Protein AF-A0A923VPB0-F1 (afdb_monomer_lite)

Secondary structure (DSSP, 8-state):
--EEEEEES-HHHHHHHHHHHHHHGGGS-TT--PEEEEEE------TTGGGTS-HHHHHHHHHHHHTT-

Structure (mmCIF, N/CA/C/O backbone):
data_AF-A0A923VPB0-F1
#
_entry.id   AF-A0A923VPB0-F1
#
loop_
_atom_site.group_PDB
_atom_site.id
_atom_site.type_symbol
_atom_site.label_atom_id
_atom_site.label_alt_id
_atom_site.label_comp_id
_atom_site.label_asym_id
_atom_site.label_entity_id
_atom_site.label_seq_id
_atom_site.pdbx_PDB_ins_code
_atom_site.Cartn_x
_atom_site.Cartn_y
_atom_site.Cartn_z
_atom_site.occupancy
_atom_site.B_iso_or_equiv
_atom_site.auth_seq_id
_atom_site.auth_comp_id
_atom_site.auth_asym_id
_atom_site.auth_atom_id
_atom_site.pdbx_PDB_model_num
ATOM 1 N N . MET A 1 1 ? -4.920 -1.788 27.893 1.00 63.97 1 MET A N 1
ATOM 2 C CA . MET A 1 1 ? -4.035 -0.979 27.024 1.00 63.97 1 MET A CA 1
ATOM 3 C C . MET A 1 1 ? -3.880 -1.733 25.719 1.00 63.97 1 MET A C 1
ATOM 5 O O . MET A 1 1 ? -2.951 -2.519 25.542 1.00 63.97 1 MET A O 1
ATOM 9 N N . ASP A 1 2 ? -4.882 -1.580 24.866 1.00 69.81 2 ASP A N 1
ATOM 10 C CA . ASP A 1 2 ? -5.028 -2.363 23.646 1.00 69.81 2 ASP A CA 1
ATOM 11 C C . ASP A 1 2 ? -4.051 -1.893 22.576 1.00 69.81 2 ASP A C 1
ATOM 13 O O . ASP A 1 2 ? -3.814 -0.695 22.406 1.00 69.81 2 ASP A O 1
ATOM 17 N N . LYS A 1 3 ? -3.447 -2.855 21.876 1.00 79.50 3 LYS A N 1
ATOM 18 C CA . LYS A 1 3 ? -2.511 -2.608 20.779 1.00 79.50 3 LYS A CA 1
ATOM 19 C C . LYS A 1 3 ? -3.095 -3.173 19.498 1.00 79.50 3 LYS A C 1
ATOM 21 O O . LYS A 1 3 ? -3.361 -4.369 19.421 1.00 79.50 3 LYS A O 1
ATOM 26 N N . ILE A 1 4 ? -3.243 -2.320 18.493 1.00 82.94 4 ILE A N 1
ATOM 27 C CA . ILE A 1 4 ? -3.716 -2.703 17.165 1.00 82.94 4 ILE A CA 1
ATOM 28 C C . ILE A 1 4 ? -2.565 -2.498 16.187 1.00 82.94 4 ILE A C 1
ATOM 30 O O . ILE A 1 4 ? -2.053 -1.387 16.050 1.00 82.94 4 ILE A O 1
ATOM 34 N N . ILE A 1 5 ? -2.155 -3.576 15.517 1.00 85.94 5 ILE A N 1
ATOM 35 C CA . ILE A 1 5 ? -1.171 -3.526 14.434 1.00 85.94 5 ILE A CA 1
ATOM 36 C C . ILE A 1 5 ? -1.933 -3.597 13.114 1.00 85.94 5 ILE A C 1
ATOM 38 O O . ILE A 1 5 ? -2.662 -4.558 12.872 1.00 85.94 5 ILE A O 1
ATOM 42 N N . VAL A 1 6 ? -1.765 -2.586 12.266 1.00 85.44 6 VAL A N 1
ATOM 43 C CA . VAL A 1 6 ? -2.405 -2.506 10.951 1.00 85.44 6 VAL A CA 1
ATOM 44 C C . VAL A 1 6 ? -1.331 -2.569 9.881 1.00 85.44 6 VAL A C 1
ATOM 46 O O . VAL A 1 6 ? -0.461 -1.701 9.812 1.00 85.44 6 VAL A O 1
ATOM 49 N N . TYR A 1 7 ? -1.405 -3.592 9.038 1.00 86.50 7 TYR A N 1
ATOM 50 C CA . TYR A 1 7 ? -0.572 -3.693 7.847 1.00 86.50 7 TYR A CA 1
ATOM 51 C C . TYR A 1 7 ? -1.247 -2.938 6.705 1.00 86.50 7 TYR A C 1
ATOM 53 O O . TYR A 1 7 ? -2.405 -3.206 6.392 1.00 86.50 7 TYR A O 1
ATOM 61 N N . VAL A 1 8 ? -0.530 -1.986 6.113 1.00 86.75 8 VAL A N 1
ATOM 62 C CA . VAL A 1 8 ? -1.031 -1.113 5.048 1.00 86.75 8 VAL A CA 1
ATOM 63 C C . VAL A 1 8 ? -0.192 -1.320 3.795 1.00 86.75 8 VAL A C 1
ATOM 65 O O . VAL A 1 8 ? 1.013 -1.079 3.813 1.00 86.75 8 VAL A O 1
ATOM 68 N N . ASP A 1 9 ? -0.825 -1.755 2.712 1.00 85.69 9 ASP A N 1
ATOM 69 C CA . ASP A 1 9 ? -0.226 -1.863 1.377 1.00 85.69 9 ASP A CA 1
ATOM 70 C C . ASP A 1 9 ? -0.730 -0.774 0.410 1.00 85.69 9 ASP A C 1
ATOM 72 O O . ASP A 1 9 ? 0.019 -0.305 -0.450 1.00 85.69 9 ASP A O 1
ATOM 76 N N . ASP A 1 10 ? -1.975 -0.336 0.597 1.00 83.88 10 ASP A N 1
ATOM 77 C CA . ASP A 1 10 ? -2.636 0.741 -0.129 1.00 83.88 10 ASP A CA 1
ATOM 78 C C . ASP A 1 10 ? -3.221 1.778 0.844 1.00 83.88 10 ASP A C 1
ATOM 80 O O . ASP A 1 10 ? -4.055 1.467 1.700 1.00 83.88 10 ASP A O 1
ATOM 84 N N . ALA A 1 11 ? -2.776 3.031 0.709 1.00 81.62 11 ALA A N 1
ATOM 85 C CA . ALA A 1 11 ? -3.167 4.127 1.592 1.00 81.62 11 ALA A CA 1
ATOM 86 C C . ALA A 1 11 ? -4.658 4.483 1.4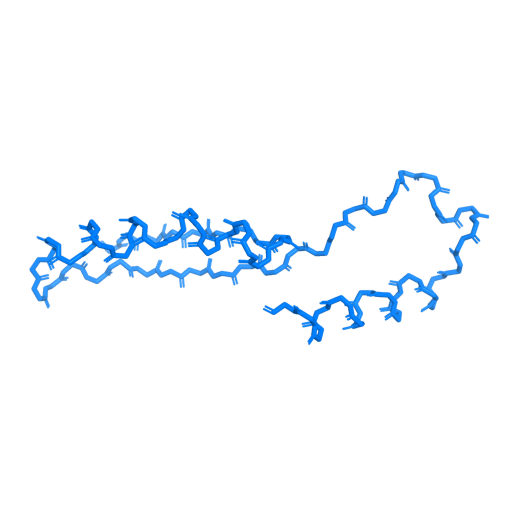78 1.00 81.62 11 ALA A C 1
ATOM 88 O O . ALA A 1 11 ? -5.316 4.733 2.490 1.00 81.62 11 ALA A O 1
ATOM 89 N N . ALA A 1 12 ? -5.207 4.490 0.259 1.00 84.06 12 ALA A N 1
ATOM 90 C CA . ALA A 1 12 ? -6.581 4.909 0.003 1.00 84.06 12 ALA A CA 1
ATOM 91 C C . ALA A 1 12 ? -7.579 3.883 0.550 1.00 84.06 12 ALA A C 1
ATOM 93 O O . ALA A 1 12 ? -8.550 4.246 1.220 1.00 84.06 12 ALA A O 1
ATOM 94 N N . TYR A 1 13 ? -7.305 2.600 0.321 1.00 84.81 13 TYR A N 1
ATOM 95 C CA . TYR A 1 13 ? -8.078 1.503 0.879 1.00 84.81 13 TYR A CA 1
ATOM 96 C C . TYR A 1 13 ? -7.962 1.482 2.405 1.00 84.81 13 TYR A C 1
ATOM 98 O O . TYR A 1 13 ? -8.975 1.503 3.105 1.00 84.81 13 TYR A O 1
ATOM 106 N N . ALA A 1 14 ? -6.745 1.556 2.953 1.00 86.12 14 ALA A N 1
ATOM 107 C CA . ALA A 1 14 ? -6.556 1.582 4.401 1.00 86.12 14 ALA A CA 1
ATOM 108 C C . ALA A 1 14 ? -7.269 2.768 5.062 1.00 86.12 14 ALA A C 1
ATOM 110 O O . ALA A 1 14 ? -7.871 2.600 6.120 1.00 86.12 14 ALA A O 1
ATOM 111 N N . GLN A 1 15 ? -7.287 3.947 4.437 1.00 84.94 15 GLN A N 1
ATOM 112 C CA . GLN A 1 15 ? -8.003 5.105 4.965 1.00 84.94 15 GLN A CA 1
ATOM 113 C C . GLN A 1 15 ? -9.512 4.844 5.086 1.00 84.94 15 GLN A C 1
ATOM 115 O O . GLN A 1 15 ? -10.095 5.176 6.118 1.00 84.94 15 GLN A O 1
ATOM 120 N N . GLN A 1 16 ? -10.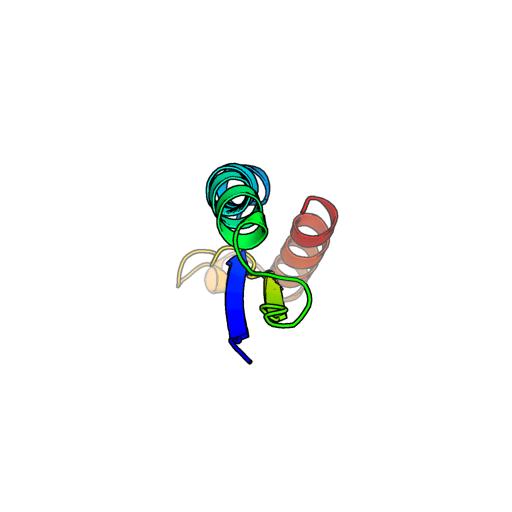141 4.198 4.099 1.00 85.56 16 GLN A N 1
ATOM 121 C CA . GLN A 1 16 ? -11.566 3.841 4.161 1.00 85.56 16 GLN A CA 1
ATOM 122 C C . GLN A 1 16 ? -11.880 2.892 5.325 1.00 85.56 16 GLN A C 1
ATOM 124 O O . GLN A 1 16 ? -12.923 3.026 5.962 1.00 85.56 16 GLN A O 1
ATOM 129 N N . HIS A 1 17 ? -10.961 1.979 5.646 1.00 82.81 17 HIS A N 1
ATOM 130 C CA . HIS A 1 17 ? -11.104 1.040 6.761 1.00 82.81 17 HIS A CA 1
ATOM 131 C C . HIS A 1 17 ? -10.765 1.654 8.128 1.00 82.81 17 HIS A C 1
ATOM 133 O O . HIS A 1 17 ? -11.385 1.308 9.134 1.00 82.81 17 HIS A O 1
ATOM 139 N N . LEU A 1 18 ? -9.812 2.586 8.184 1.00 81.44 18 LEU A N 1
ATOM 140 C CA . LEU A 1 18 ? -9.355 3.212 9.428 1.00 81.44 18 LEU A CA 1
ATOM 141 C C . LEU A 1 18 ? -10.275 4.338 9.915 1.00 81.44 18 LEU A C 1
ATOM 143 O O . LEU A 1 18 ? -10.392 4.549 11.122 1.00 81.44 18 LEU A O 1
ATOM 147 N N . VAL A 1 19 ? -10.938 5.062 9.009 1.00 80.81 19 VAL A N 1
ATOM 148 C CA . VAL A 1 19 ? -11.898 6.129 9.348 1.00 80.81 19 VAL A CA 1
ATOM 149 C C . VAL A 1 19 ? -13.005 5.659 10.307 1.00 80.81 19 VAL A C 1
ATOM 151 O O . VAL A 1 19 ? -13.162 6.298 11.351 1.00 80.81 19 VAL A O 1
ATOM 154 N N . PRO A 1 20 ? -13.739 4.556 10.049 1.00 76.69 20 PRO A N 1
ATOM 155 C CA . PRO A 1 20 ? -14.773 4.092 10.973 1.00 76.69 20 PRO A CA 1
ATOM 156 C C .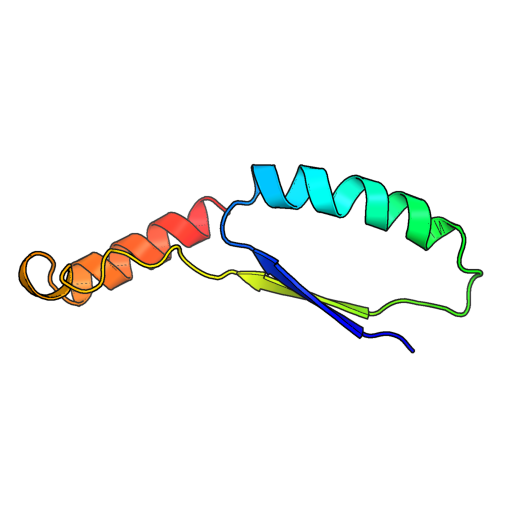 PRO A 1 20 ? -14.192 3.666 12.328 1.00 76.69 20 PRO A C 1
ATOM 158 O O . PRO A 1 20 ? -14.803 3.926 13.360 1.00 76.69 20 PRO A O 1
ATOM 161 N N . MET A 1 21 ? -12.978 3.109 12.364 1.00 73.12 21 MET A N 1
ATOM 162 C CA . MET A 1 21 ? -12.338 2.708 13.621 1.00 73.12 21 MET A CA 1
ATOM 163 C C . MET A 1 21 ? -11.866 3.900 14.471 1.00 73.12 21 MET A C 1
ATOM 165 O O . MET A 1 21 ? -11.952 3.845 15.698 1.00 73.12 21 MET A O 1
ATOM 169 N N . LYS A 1 22 ? -11.428 5.007 13.850 1.00 68.94 22 LYS A N 1
ATOM 170 C CA . LYS A 1 22 ? -11.137 6.272 14.557 1.00 68.94 22 LYS A CA 1
ATOM 171 C C . LYS A 1 22 ? -12.387 6.889 15.191 1.00 68.94 22 LYS A C 1
ATOM 173 O O . LYS A 1 22 ? -12.292 7.498 16.258 1.00 68.94 22 LYS A O 1
ATOM 178 N N . LEU A 1 23 ? -13.540 6.735 14.536 1.00 62.50 23 LEU A N 1
ATOM 179 C CA . LEU A 1 23 ? -14.840 7.198 15.028 1.00 62.50 23 LEU A CA 1
ATOM 180 C C . LEU A 1 23 ? -15.343 6.330 16.190 1.00 62.50 23 LEU A C 1
ATOM 182 O O . LEU A 1 23 ? -15.818 6.868 17.185 1.00 62.50 23 LEU A O 1
ATOM 186 N N . SER A 1 24 ? -15.176 5.006 16.119 1.00 60.59 24 SER A N 1
ATOM 187 C CA . SER A 1 24 ? -15.537 4.092 17.215 1.00 60.59 24 SER A CA 1
ATOM 188 C C . SER A 1 24 ? -14.618 4.221 18.436 1.00 60.59 24 SER A C 1
ATOM 190 O O . SER A 1 24 ? -15.078 4.073 19.565 1.00 60.59 24 SER A O 1
ATOM 192 N N . GLY A 1 25 ? -13.338 4.550 18.233 1.00 56.66 25 GLY A N 1
ATOM 193 C CA . GLY A 1 25 ? -12.373 4.780 19.315 1.00 56.66 25 GLY A CA 1
ATOM 194 C C . GLY A 1 25 ? -12.615 6.055 20.134 1.00 56.66 25 GLY A C 1
ATOM 195 O O . GLY A 1 25 ? -12.114 6.153 21.247 1.00 56.66 25 GLY A O 1
ATOM 196 N N . HIS A 1 26 ? -13.417 7.007 19.637 1.00 50.75 26 HIS A N 1
ATOM 197 C CA . HIS A 1 26 ? -13.826 8.200 20.400 1.00 50.75 26 HIS A CA 1
ATOM 198 C C . HIS A 1 26 ? -14.852 7.904 21.508 1.00 50.75 26 HIS A C 1
ATOM 200 O O . HIS A 1 26 ? -15.127 8.778 22.326 1.00 50.75 26 HIS A O 1
ATOM 206 N N . ALA A 1 27 ? -15.423 6.694 21.551 1.00 47.78 27 ALA A N 1
ATOM 207 C CA . ALA A 1 27 ? -16.309 6.266 22.635 1.00 47.78 27 ALA A CA 1
ATOM 208 C C . ALA A 1 27 ? -15.545 5.776 23.882 1.00 47.78 27 ALA A C 1
ATOM 210 O O . ALA A 1 27 ? -16.157 5.562 24.928 1.00 47.78 27 ALA A O 1
ATOM 211 N N . ALA A 1 28 ? -14.224 5.598 23.788 1.00 53.22 28 ALA A N 1
ATOM 212 C CA . ALA A 1 28 ? -13.379 5.234 24.914 1.00 53.22 28 ALA A CA 1
ATOM 213 C C . ALA A 1 28 ? -13.009 6.504 25.697 1.00 53.22 28 ALA A C 1
ATOM 215 O O . ALA A 1 28 ? -12.416 7.434 25.151 1.00 53.22 28 ALA A O 1
ATOM 216 N N . GLY A 1 29 ? -13.414 6.570 26.968 1.00 50.50 29 GLY A N 1
ATOM 217 C CA . GLY A 1 29 ? -13.132 7.702 27.852 1.00 50.50 29 GLY A CA 1
ATOM 218 C C . GLY A 1 29 ? -11.628 8.003 27.988 1.00 50.50 29 GLY A C 1
ATOM 219 O O . GLY A 1 29 ? -10.794 7.198 27.574 1.00 50.50 29 GLY A O 1
ATOM 220 N N . PRO A 1 30 ? -11.254 9.133 28.618 1.00 52.25 30 PRO A N 1
ATOM 221 C CA . PRO A 1 30 ? -9.892 9.698 28.638 1.00 52.25 30 PRO A CA 1
ATOM 222 C C . PRO A 1 30 ? -8.767 8.823 29.251 1.00 52.25 30 PRO A C 1
ATOM 224 O O . PRO A 1 30 ? -7.659 9.318 29.440 1.00 52.25 30 PRO A O 1
ATOM 227 N N . GLY A 1 31 ? -9.014 7.540 29.548 1.00 55.16 31 GLY A N 1
ATOM 228 C CA . GLY A 1 31 ? -8.042 6.559 30.047 1.00 55.16 31 GLY A CA 1
ATOM 229 C C . GLY A 1 31 ? -7.770 5.349 29.136 1.00 55.16 31 GLY A C 1
ATOM 230 O O . GLY A 1 31 ? -6.771 4.669 29.353 1.00 55.16 31 GLY A O 1
ATOM 231 N N . ASP A 1 32 ? -8.576 5.096 28.097 1.00 59.28 32 ASP A N 1
ATOM 232 C CA . ASP A 1 32 ? -8.459 3.902 27.236 1.00 59.28 32 ASP A CA 1
ATOM 233 C C . ASP A 1 32 ? -7.846 4.241 25.868 1.00 59.28 32 ASP A C 1
ATOM 235 O O . ASP A 1 32 ? -8.415 4.027 24.794 1.00 59.28 32 ASP A O 1
ATOM 239 N N . ALA A 1 33 ? -6.634 4.796 25.902 1.00 66.38 33 ALA A N 1
ATOM 240 C CA . ALA A 1 33 ? -5.865 5.066 24.695 1.00 66.38 33 ALA A CA 1
ATOM 241 C C . ALA A 1 33 ? -5.455 3.744 24.020 1.00 66.38 33 ALA A C 1
ATOM 243 O O . ALA A 1 33 ? -4.536 3.049 24.462 1.00 66.38 33 ALA A O 1
ATOM 244 N N . THR A 1 34 ? -6.131 3.402 22.923 1.00 74.62 34 THR A N 1
ATOM 245 C CA . THR A 1 34 ? -5.706 2.313 22.036 1.00 74.62 34 THR A CA 1
ATOM 246 C C . THR A 1 34 ? -4.420 2.729 21.325 1.00 74.62 34 THR A C 1
ATOM 248 O O . THR A 1 34 ? -4.360 3.790 20.704 1.00 74.62 34 THR A O 1
ATOM 251 N N . HIS A 1 35 ? -3.377 1.906 21.405 1.00 77.81 35 HIS A N 1
ATOM 252 C CA . HIS A 1 35 ? -2.106 2.151 20.737 1.00 77.81 35 HIS A CA 1
ATOM 253 C C . HIS A 1 35 ? -2.121 1.543 19.331 1.00 77.81 35 HIS A C 1
ATOM 255 O O . HIS A 1 35 ? -2.240 0.328 19.165 1.00 77.81 35 HIS A O 1
ATOM 261 N N . TRP A 1 36 ? -1.982 2.398 18.322 1.00 83.81 36 TRP A N 1
ATOM 262 C CA . TRP A 1 36 ? -2.004 2.012 16.915 1.00 83.81 36 TRP A CA 1
ATOM 263 C C . TRP A 1 36 ? -0.584 1.935 16.361 1.00 83.81 36 TRP A C 1
ATOM 265 O O . TRP A 1 36 ? 0.159 2.914 16.408 1.00 83.81 36 TRP A O 1
ATOM 275 N N . VAL A 1 37 ? -0.225 0.784 15.797 1.00 86.38 37 VAL A N 1
ATOM 276 C CA . VAL A 1 37 ? 1.035 0.568 15.081 1.00 86.38 37 VAL A CA 1
ATOM 277 C C . VAL A 1 37 ? 0.702 0.333 13.615 1.00 86.38 37 VAL A C 1
ATOM 279 O O . VAL A 1 37 ? 0.108 -0.684 13.267 1.00 86.38 37 VAL A O 1
ATOM 282 N N . LEU A 1 38 ? 1.074 1.273 12.749 1.00 86.25 38 LEU A N 1
ATOM 283 C CA . LEU A 1 38 ? 0.902 1.123 11.307 1.00 86.25 38 LEU A CA 1
ATOM 284 C C . LEU A 1 38 ? 2.201 0.597 10.697 1.00 86.25 38 LEU A C 1
ATOM 286 O O . LEU A 1 38 ? 3.274 1.152 10.929 1.00 86.25 38 LEU A O 1
ATOM 290 N N . VAL A 1 39 ? 2.095 -0.472 9.912 1.00 89.44 39 VAL A N 1
ATOM 291 C CA . VAL A 1 39 ? 3.220 -1.107 9.224 1.00 89.44 39 VAL A CA 1
ATOM 292 C C . VAL A 1 39 ? 2.970 -1.048 7.723 1.00 89.44 39 VAL A C 1
ATOM 294 O O . VAL A 1 39 ? 2.100 -1.744 7.205 1.00 89.44 39 VAL A O 1
ATOM 297 N N . ALA A 1 40 ? 3.753 -0.234 7.018 1.00 86.69 40 ALA A N 1
ATOM 298 C CA . ALA A 1 40 ? 3.717 -0.171 5.563 1.00 86.69 40 ALA A CA 1
ATOM 299 C C . ALA A 1 40 ? 4.331 -1.449 4.959 1.00 86.69 40 ALA A C 1
ATOM 301 O O . ALA A 1 40 ? 5.511 -1.743 5.168 1.00 86.69 40 ALA A O 1
ATOM 302 N N . CYS A 1 41 ? 3.541 -2.210 4.202 1.00 86.06 41 CYS A N 1
ATOM 303 C CA . CYS A 1 41 ? 3.958 -3.429 3.520 1.00 86.06 41 CYS A CA 1
ATOM 304 C C . CYS A 1 41 ? 3.879 -3.236 2.005 1.00 86.06 41 CYS A C 1
ATOM 306 O O . CYS A 1 41 ? 2.792 -3.182 1.437 1.00 86.06 41 CYS A O 1
ATOM 308 N N . ALA A 1 42 ? 5.035 -3.142 1.344 1.00 82.00 42 ALA A N 1
ATOM 309 C CA . ALA A 1 42 ? 5.059 -3.002 -0.107 1.00 82.00 42 ALA A CA 1
ATOM 310 C C . ALA A 1 42 ? 4.400 -4.228 -0.761 1.00 82.00 42 ALA A C 1
ATOM 312 O O . ALA A 1 42 ? 4.749 -5.353 -0.384 1.00 82.00 42 ALA A O 1
ATOM 313 N N . PRO A 1 43 ? 3.501 -4.045 -1.749 1.00 78.12 43 PRO A N 1
ATOM 314 C CA . PRO A 1 43 ? 2.819 -5.158 -2.385 1.00 78.12 43 PRO A CA 1
ATOM 315 C C . PRO A 1 43 ? 3.820 -6.196 -2.898 1.00 78.12 43 PRO A C 1
ATOM 317 O O . PRO A 1 43 ? 4.815 -5.869 -3.556 1.00 78.12 43 PRO A O 1
ATOM 320 N N . CYS A 1 44 ? 3.562 -7.469 -2.602 1.00 73.88 44 C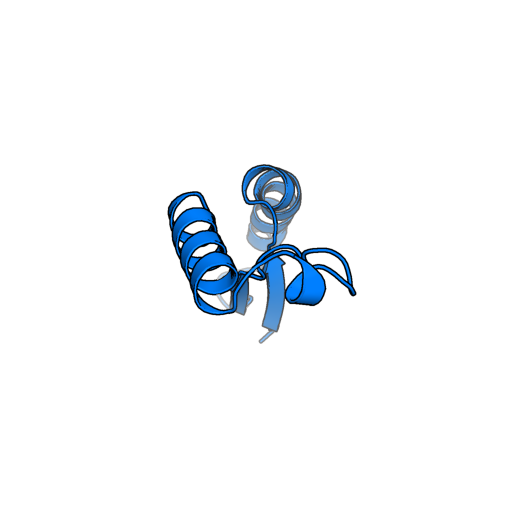YS A N 1
ATOM 321 C CA . CYS A 1 44 ? 4.413 -8.555 -3.068 1.00 73.88 44 CYS A CA 1
ATOM 322 C C . CYS A 1 44 ? 4.344 -8.647 -4.595 1.00 73.88 44 CYS A C 1
ATOM 324 O O . CYS A 1 44 ? 3.370 -9.134 -5.170 1.00 73.88 44 CYS A O 1
ATOM 326 N N . LEU A 1 45 ? 5.418 -8.238 -5.266 1.00 73.50 45 LEU A N 1
ATOM 327 C CA . LEU A 1 45 ? 5.626 -8.562 -6.670 1.00 73.50 45 LEU A CA 1
ATOM 328 C C . LEU A 1 45 ? 5.672 -10.095 -6.827 1.00 73.50 45 LEU A C 1
ATOM 330 O 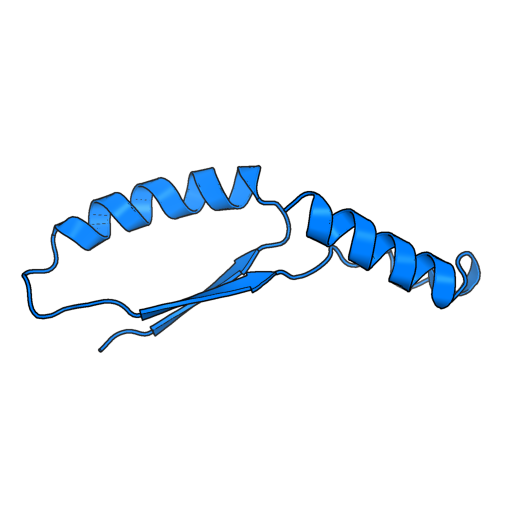O . LEU A 1 45 ? 6.226 -10.788 -5.972 1.00 73.50 45 LEU A O 1
ATOM 334 N N . THR A 1 46 ? 5.060 -10.625 -7.894 1.00 79.56 46 THR A N 1
ATOM 335 C CA . THR A 1 46 ? 4.833 -12.074 -8.085 1.00 79.56 46 THR A CA 1
ATOM 336 C C . THR A 1 46 ? 6.041 -12.943 -7.710 1.00 79.56 46 THR A C 1
ATOM 338 O O . THR A 1 46 ? 7.192 -12.562 -7.919 1.00 79.56 46 THR A O 1
ATOM 341 N N . ARG A 1 47 ? 5.800 -14.174 -7.231 1.00 79.19 47 ARG A N 1
ATOM 342 C CA . ARG A 1 47 ? 6.844 -15.089 -6.715 1.00 79.19 47 ARG A CA 1
ATOM 343 C C . ARG A 1 47 ? 8.064 -15.275 -7.635 1.00 79.19 47 ARG A C 1
ATOM 345 O O . ARG A 1 47 ? 9.137 -15.627 -7.159 1.00 79.19 47 ARG A O 1
ATOM 352 N N . ARG A 1 48 ? 7.917 -15.072 -8.951 1.00 84.50 48 ARG A N 1
ATOM 353 C CA . ARG A 1 48 ? 8.997 -15.224 -9.944 1.00 84.50 48 ARG A CA 1
ATOM 354 C C . ARG A 1 48 ? 9.556 -13.908 -10.481 1.00 84.50 48 ARG A C 1
ATOM 356 O O . ARG A 1 48 ? 10.316 -13.944 -11.445 1.00 84.50 48 ARG A O 1
ATOM 363 N N . ILE A 1 49 ? 9.243 -12.767 -9.870 1.00 83.56 49 ILE A N 1
ATOM 364 C CA . ILE A 1 49 ? 9.712 -11.476 -10.377 1.00 83.56 49 ILE A CA 1
ATOM 365 C C . ILE A 1 49 ? 11.235 -11.329 -10.319 1.00 83.56 49 ILE A C 1
ATOM 367 O O . ILE A 1 49 ? 11.816 -10.638 -11.146 1.00 83.56 49 ILE A O 1
ATOM 371 N N . SER A 1 50 ? 11.899 -12.033 -9.399 1.00 81.69 50 SER A N 1
ATOM 372 C CA . SER A 1 50 ? 13.361 -12.037 -9.291 1.00 81.69 50 SER A CA 1
ATOM 373 C C . SER A 1 50 ? 14.062 -12.589 -10.535 1.00 81.69 50 SER A C 1
ATOM 375 O O . SER A 1 50 ? 15.239 -12.304 -10.722 1.00 81.69 50 SER A O 1
ATOM 377 N N . LYS A 1 51 ? 13.352 -13.335 -11.397 1.00 88.69 51 LYS A N 1
ATOM 378 C CA . LYS A 1 51 ? 13.871 -13.789 -12.697 1.00 88.69 51 LYS A CA 1
ATOM 379 C C . LYS A 1 51 ? 13.937 -12.676 -13.744 1.00 88.69 51 LYS A C 1
ATOM 381 O O . LYS A 1 51 ? 14.717 -12.787 -14.678 1.00 88.69 51 LYS A O 1
ATOM 386 N N . TRP A 1 52 ? 13.109 -11.644 -13.600 1.00 87.00 52 TRP A N 1
ATOM 387 C CA . TRP A 1 52 ? 12.907 -10.604 -14.615 1.00 87.00 52 TRP A CA 1
ATOM 388 C C . TRP A 1 52 ? 13.358 -9.222 -14.149 1.00 87.00 52 TRP A C 1
ATOM 390 O O . TRP A 1 52 ? 13.617 -8.347 -14.966 1.00 87.00 52 TRP A O 1
ATOM 400 N N . VAL A 1 53 ? 13.450 -9.018 -12.835 1.00 87.56 53 VAL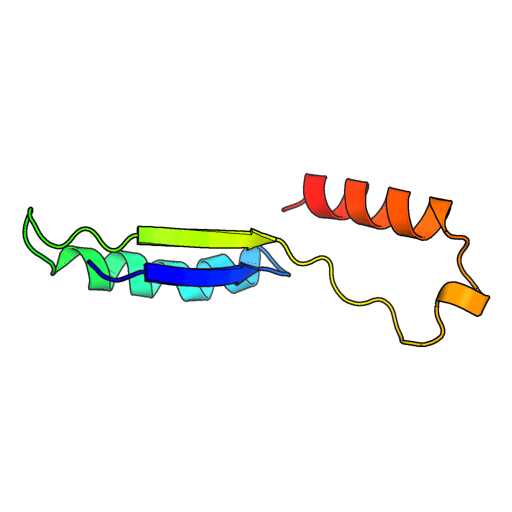 A N 1
ATOM 401 C CA . VAL A 1 53 ? 13.755 -7.728 -12.223 1.00 87.56 53 VAL A CA 1
ATOM 402 C C . VAL A 1 53 ? 14.922 -7.894 -11.261 1.00 87.56 53 VAL A C 1
ATOM 404 O O . VAL A 1 53 ? 14.880 -8.699 -10.317 1.00 87.56 53 VAL A O 1
ATOM 407 N N . SER A 1 54 ? 15.963 -7.094 -11.492 1.00 89.38 54 SER A N 1
ATOM 408 C CA . SER A 1 54 ? 17.142 -7.050 -10.633 1.00 89.38 54 SER A CA 1
ATOM 409 C C . SER A 1 54 ? 16.766 -6.713 -9.188 1.00 89.38 54 SER A C 1
ATOM 411 O O . SER A 1 54 ? 15.684 -6.203 -8.885 1.00 89.38 54 SER A O 1
ATOM 413 N N . HIS A 1 55 ? 17.672 -7.014 -8.262 1.00 87.38 55 HIS A N 1
ATOM 414 C CA . HIS A 1 55 ? 17.485 -6.634 -6.866 1.00 87.38 55 HIS A CA 1
ATOM 415 C C . HIS A 1 55 ? 17.337 -5.113 -6.704 1.00 87.38 55 HIS A C 1
ATOM 417 O O . HIS A 1 55 ? 16.376 -4.665 -6.083 1.00 87.38 55 HIS A O 1
ATOM 423 N N . SER A 1 56 ? 18.205 -4.340 -7.364 1.00 89.69 56 SER A N 1
ATOM 424 C CA . SER A 1 56 ? 18.185 -2.874 -7.334 1.00 89.69 56 SER A CA 1
ATOM 425 C C . SER A 1 56 ? 16.892 -2.279 -7.893 1.00 89.69 56 SER A C 1
ATOM 427 O O . SER A 1 56 ? 16.364 -1.319 -7.342 1.00 89.69 56 SER A O 1
ATOM 429 N N . ALA A 1 57 ? 16.329 -2.863 -8.954 1.00 88.19 57 ALA A N 1
ATOM 430 C CA . ALA A 1 57 ? 15.061 -2.403 -9.510 1.00 88.19 57 ALA A CA 1
ATOM 431 C C . ALA A 1 57 ? 13.877 -2.694 -8.571 1.00 88.19 57 ALA A C 1
ATOM 433 O O . ALA A 1 57 ? 12.977 -1.863 -8.454 1.00 88.19 57 ALA A O 1
ATOM 434 N N . ARG A 1 58 ? 13.897 -3.823 -7.846 1.00 88.31 58 ARG A N 1
ATOM 435 C CA . ARG A 1 58 ? 12.903 -4.122 -6.799 1.00 88.31 58 ARG A CA 1
ATOM 436 C C . ARG A 1 58 ? 13.001 -3.157 -5.620 1.00 88.31 58 ARG A C 1
ATOM 438 O O . ARG A 1 58 ? 11.975 -2.751 -5.087 1.00 88.31 58 ARG A O 1
ATOM 445 N N . GLU A 1 59 ? 14.212 -2.792 -5.222 1.00 89.19 59 GLU A N 1
ATOM 446 C CA . GLU A 1 59 ? 14.441 -1.852 -4.124 1.00 89.19 59 GLU A CA 1
ATOM 447 C C . GLU A 1 59 ? 14.030 -0.426 -4.497 1.00 89.19 59 GLU A C 1
ATOM 449 O O . GLU A 1 59 ? 13.243 0.183 -3.783 1.00 89.19 59 GLU A O 1
ATOM 454 N N . ASN A 1 60 ? 14.426 0.052 -5.680 1.00 89.31 60 ASN A N 1
ATOM 455 C CA . ASN A 1 60 ? 13.992 1.350 -6.197 1.00 89.31 60 ASN A CA 1
ATOM 456 C C . ASN A 1 60 ? 12.460 1.430 -6.331 1.00 89.31 60 ASN A C 1
ATOM 458 O O . ASN A 1 60 ? 11.852 2.447 -6.007 1.00 89.31 60 ASN A O 1
ATOM 462 N N . TRP A 1 61 ? 11.810 0.345 -6.767 1.00 88.69 61 TRP A N 1
ATOM 463 C CA . TRP A 1 61 ? 10.349 0.277 -6.786 1.00 88.69 61 TRP A CA 1
ATOM 464 C C . TRP A 1 61 ? 9.744 0.389 -5.381 1.00 88.69 61 TRP A C 1
ATOM 466 O O . TRP A 1 61 ? 8.792 1.144 -5.208 1.00 88.69 61 TRP A O 1
ATOM 476 N N . ARG A 1 62 ? 10.309 -0.295 -4.373 1.00 88.06 62 ARG A N 1
ATOM 477 C CA . ARG A 1 62 ? 9.853 -0.184 -2.977 1.00 88.06 62 ARG A CA 1
ATOM 478 C C . ARG A 1 62 ? 9.990 1.240 -2.443 1.00 88.06 62 ARG A C 1
ATOM 480 O O . ARG A 1 62 ? 9.042 1.722 -1.835 1.00 88.06 62 ARG A O 1
ATOM 487 N N . THR A 1 63 ? 11.111 1.912 -2.705 1.00 88.44 63 THR A N 1
ATOM 488 C CA . THR A 1 63 ? 11.327 3.312 -2.302 1.00 88.44 63 THR A CA 1
ATOM 489 C C . THR A 1 63 ? 10.287 4.231 -2.940 1.00 88.44 63 THR A C 1
ATOM 491 O O . THR A 1 63 ? 9.579 4.951 -2.241 1.00 88.44 63 THR A O 1
ATOM 494 N N . LYS A 1 64 ? 10.099 4.122 -4.260 1.00 88.75 64 LYS A N 1
ATOM 495 C CA . LYS A 1 64 ? 9.093 4.902 -4.998 1.00 88.75 64 LYS A CA 1
ATOM 496 C C . LYS A 1 64 ? 7.658 4.606 -4.573 1.00 88.75 64 LYS A C 1
ATOM 498 O O . LYS A 1 64 ? 6.793 5.463 -4.711 1.00 88.75 64 LYS A O 1
ATOM 503 N N . TRP A 1 65 ? 7.377 3.380 -4.140 1.00 88.38 65 TRP A N 1
ATOM 504 C CA . TRP A 1 65 ? 6.076 3.021 -3.588 1.00 88.38 65 TRP A CA 1
ATOM 505 C C . TRP A 1 65 ? 5.875 3.671 -2.216 1.00 88.38 65 TRP A C 1
ATOM 507 O O . TRP A 1 65 ? 4.838 4.288 -2.006 1.00 88.38 65 TRP A O 1
ATOM 517 N N . SER A 1 66 ? 6.873 3.621 -1.326 1.00 86.56 66 SER A N 1
ATOM 518 C CA . SER A 1 66 ? 6.764 4.239 0.003 1.00 86.56 66 SER A CA 1
ATOM 519 C C . SER A 1 66 ? 6.643 5.762 -0.041 1.00 86.56 66 SER A C 1
ATOM 521 O O . SER A 1 66 ? 6.025 6.336 0.840 1.00 86.56 66 SER A O 1
ATOM 523 N N . GLU A 1 67 ? 7.183 6.416 -1.072 1.00 87.19 67 GLU A N 1
ATOM 524 C CA . GLU A 1 67 ? 7.007 7.860 -1.299 1.00 87.19 67 GLU A CA 1
ATOM 525 C C . GLU A 1 67 ? 5.567 8.249 -1.677 1.00 87.19 67 GLU A C 1
ATOM 527 O O . GLU A 1 67 ? 5.209 9.422 -1.603 1.00 87.19 67 GLU A O 1
ATOM 532 N N . LYS A 1 68 ? 4.750 7.289 -2.128 1.00 82.19 68 LYS A N 1
ATOM 533 C CA . LYS A 1 68 ? 3.360 7.508 -2.565 1.00 82.19 68 LYS A CA 1
ATOM 534 C C . LYS A 1 68 ? 2.322 7.101 -1.519 1.00 82.19 68 LYS A C 1
ATOM 536 O O . LYS A 1 68 ? 1.129 7.186 -1.808 1.00 82.19 68 LYS A O 1
ATOM 541 N N . LEU A 1 69 ? 2.781 6.600 -0.378 1.00 74.56 69 LEU A N 1
ATOM 542 C CA . LEU A 1 69 ? 1.974 6.091 0.727 1.00 74.56 69 LEU A CA 1
ATOM 543 C C . LEU A 1 69 ? 1.665 7.220 1.713 1.00 74.56 69 LEU A C 1
ATOM 545 O O . LEU A 1 69 ? 0.498 7.292 2.153 1.00 74.56 69 LEU A O 1
#

Foldseek 3Di:
DAEDEAEDQDPVVVCVVVVVVVVVVVVDPPPDDYHYHYHYDHDDDDPCCVVPAPPVRVVVVVVVSVVVD

Sequence (69 aa):
MDKIIVYVDDAAYAQQHLVPMKLSGHAAGPGDATHWVLVACAPCLTRRISKWVSHSARENWRTKWSEKL

Radius of gyration: 16.74 Å; chains: 1; bounding box: 34×25×45 Å

pLDDT: mean 78.85, std 11.52, range [47.78, 89.69]